Protein AF-A0A9D2DZH5-F1 (afdb_monomer_lite)

Secondary structure (DSSP, 8-state):
-EEEE-TTT--EEEEEEEEEEETTT--EE-EEEETTEEEESSSS-TTT----EEEEEESS--GGGTTTEEEEEEE-----------EEEEEPSSSS-EEEEEPP---------

Foldseek 3Di:
DDWDADPPPRFIKDKWKKFKAAPPPRDTAAWDADPNDIAGPDCADPVPRDNHIDMDIDDDQDPVCVRGMDIDIDGDDPPDPPPDFDWDFDDDPDDDDTPTDGDPPPPPPPPDD

Radius of gyration: 24.02 Å; chains: 1; bounding box: 43×37×71 Å

Sequence (113 aa):
MKFQYCPDCGELVELSWYVVRCRCCDVKREARMKLGEIVPRDNFCTNCGSEEFYVQKIEDLRFYDIHHAVLFKETVSVSHTRRYTQVWADSCEPAHTYVLKLLPMLTEHKSVS

Structure (mmCIF, N/CA/C/O backbone):
data_AF-A0A9D2DZH5-F1
#
_entry.id   AF-A0A9D2DZH5-F1
#
loop_
_atom_site.group_PDB
_atom_site.id
_atom_site.type_symbol
_atom_site.label_atom_id
_atom_site.label_alt_id
_atom_site.label_comp_id
_atom_site.label_asym_id
_atom_site.label_entity_id
_atom_site.label_seq_id
_atom_site.pdbx_PDB_ins_code
_atom_site.Cartn_x
_atom_site.Cartn_y
_atom_site.Cartn_z
_atom_site.occupancy
_atom_site.B_iso_or_equiv
_atom_site.auth_seq_id
_atom_site.auth_comp_id
_atom_site.auth_asym_id
_atom_site.auth_atom_id
_atom_site.pdbx_PDB_model_num
ATOM 1 N N . MET A 1 1 ? 1.283 4.263 10.654 1.00 64.19 1 MET A N 1
ATOM 2 C CA . MET A 1 1 ? 0.425 3.061 10.825 1.00 64.19 1 MET A CA 1
ATOM 3 C C . MET A 1 1 ? -0.937 3.525 11.302 1.00 64.19 1 MET A C 1
ATOM 5 O O . MET A 1 1 ? -0.979 4.419 12.141 1.00 64.19 1 MET A O 1
ATOM 9 N N . LYS A 1 2 ? -2.032 2.995 10.745 1.00 82.69 2 LYS A N 1
ATOM 10 C CA . LYS A 1 2 ? -3.391 3.432 11.095 1.00 82.69 2 LYS A CA 1
ATOM 11 C C . LYS A 1 2 ? -4.259 2.220 11.405 1.00 82.69 2 LYS A C 1
ATOM 13 O O . LYS A 1 2 ? -4.351 1.313 10.587 1.00 82.69 2 LYS A O 1
ATOM 18 N N . PHE A 1 3 ? -4.895 2.232 12.570 1.00 86.69 3 PHE A N 1
ATOM 19 C CA . PHE A 1 3 ? -5.834 1.194 12.982 1.00 86.69 3 PHE A CA 1
ATOM 20 C C . PHE A 1 3 ? -7.263 1.659 12.731 1.00 86.69 3 PHE A C 1
ATOM 22 O O . PHE A 1 3 ? -7.597 2.820 12.986 1.00 86.69 3 PHE A O 1
ATOM 29 N N . GLN A 1 4 ? -8.102 0.762 12.225 1.00 86.75 4 GLN A N 1
ATOM 30 C CA . GLN A 1 4 ? -9.514 1.028 11.996 1.00 86.75 4 GLN A CA 1
ATOM 31 C C . GLN A 1 4 ? -10.326 -0.244 12.226 1.00 86.75 4 GLN A C 1
ATOM 33 O O . GLN A 1 4 ? -9.874 -1.336 11.901 1.00 86.75 4 GLN A O 1
ATOM 38 N N . TYR A 1 5 ? -11.529 -0.100 12.773 1.00 87.69 5 TYR A N 1
ATOM 39 C CA . TYR A 1 5 ? -12.469 -1.211 12.848 1.00 87.69 5 TYR A CA 1
ATOM 40 C C . TYR A 1 5 ? -13.168 -1.401 11.504 1.00 87.69 5 TYR A C 1
ATOM 42 O O . TYR A 1 5 ? -13.600 -0.428 10.879 1.00 87.69 5 TYR A O 1
ATOM 50 N N . CYS A 1 6 ? -13.275 -2.649 11.062 1.00 86.00 6 CYS A N 1
ATOM 51 C CA . CYS A 1 6 ? -14.072 -2.994 9.897 1.00 86.00 6 CYS A CA 1
ATOM 52 C C . CYS A 1 6 ? -15.557 -2.711 10.193 1.00 86.00 6 CYS A C 1
ATOM 54 O O . CYS A 1 6 ? -16.070 -3.228 11.187 1.00 86.00 6 CYS A O 1
ATOM 56 N N . PRO A 1 7 ? -16.265 -1.923 9.362 1.00 87.56 7 PRO A N 1
ATOM 57 C CA . PRO A 1 7 ? -17.672 -1.605 9.603 1.00 87.56 7 PRO A CA 1
ATOM 58 C C . PRO A 1 7 ? -18.601 -2.821 9.457 1.00 87.56 7 PRO A C 1
ATOM 60 O O . PRO A 1 7 ? -19.684 -2.811 10.033 1.00 87.56 7 PRO A O 1
ATOM 63 N N . ASP A 1 8 ? -18.180 -3.858 8.724 1.00 85.88 8 ASP A N 1
ATOM 64 C CA . ASP A 1 8 ? -19.009 -5.036 8.446 1.00 85.88 8 ASP A CA 1
ATOM 65 C C . ASP A 1 8 ? -18.862 -6.129 9.518 1.00 85.88 8 ASP A C 1
ATOM 67 O O . ASP A 1 8 ? -19.858 -6.697 9.964 1.00 85.88 8 ASP A O 1
ATOM 71 N N . CYS A 1 9 ? -17.628 -6.429 9.950 1.00 86.94 9 CYS A N 1
ATOM 72 C CA . CYS A 1 9 ? -17.346 -7.516 10.901 1.00 86.94 9 CYS A CA 1
ATOM 73 C C . CYS A 1 9 ? -16.907 -7.053 12.300 1.00 86.94 9 CYS A C 1
ATOM 75 O O . CYS A 1 9 ? -16.834 -7.875 13.209 1.00 86.94 9 CYS A O 1
ATOM 77 N N . GLY A 1 10 ? -16.601 -5.767 12.496 1.00 85.06 10 GLY A N 1
ATOM 78 C CA . GLY A 1 10 ? -16.136 -5.233 13.782 1.00 85.06 10 GLY A CA 1
ATOM 79 C C . GLY A 1 10 ? -14.698 -5.609 14.158 1.00 85.06 10 GLY A C 1
ATOM 80 O O . GLY A 1 10 ? -14.229 -5.217 15.224 1.00 85.06 10 GLY A O 1
ATOM 81 N N . GLU A 1 11 ? -13.972 -6.338 13.307 1.00 87.62 11 GLU A N 1
ATOM 82 C CA . GLU A 1 11 ? -12.571 -6.685 13.556 1.00 87.62 11 GLU A CA 1
ATOM 83 C C . GLU A 1 11 ? -11.661 -5.452 13.503 1.00 87.62 11 GLU A C 1
ATOM 85 O O . GLU A 1 11 ? -11.869 -4.534 12.703 1.00 87.62 11 GLU A O 1
ATOM 90 N N . LEU A 1 12 ? -10.624 -5.441 14.346 1.00 87.69 12 LEU A N 1
ATOM 91 C CA . LEU A 1 12 ? -9.577 -4.426 14.297 1.00 87.69 12 LEU A CA 1
ATOM 92 C C . LEU A 1 12 ? -8.631 -4.730 13.134 1.00 87.69 12 LEU A C 1
ATOM 94 O O . LEU A 1 12 ? -8.009 -5.789 13.090 1.00 87.69 12 LEU A O 1
ATOM 98 N N . VAL A 1 13 ? -8.491 -3.778 12.218 1.00 90.62 13 VAL A N 1
ATOM 99 C CA . VAL A 1 13 ? -7.655 -3.901 11.025 1.00 90.62 13 VAL A CA 1
ATOM 100 C C . VAL A 1 13 ? -6.523 -2.880 11.085 1.00 90.62 13 VAL A C 1
ATOM 102 O O . VAL A 1 13 ? -6.751 -1.688 11.317 1.00 90.62 13 VAL A O 1
ATOM 105 N N . GLU A 1 14 ? -5.295 -3.332 10.845 1.00 90.88 14 GLU A N 1
ATOM 106 C CA . GLU A 1 14 ? -4.166 -2.456 10.551 1.00 90.88 14 GLU A CA 1
ATOM 107 C C . GLU A 1 14 ? -4.137 -2.132 9.054 1.00 90.88 14 GLU A C 1
ATOM 109 O O . GLU A 1 14 ? -4.133 -3.015 8.195 1.00 90.88 14 GLU A O 1
ATOM 114 N N . LEU A 1 15 ? -4.101 -0.837 8.742 1.00 90.25 15 LEU A N 1
ATOM 115 C CA . LEU A 1 15 ? -3.962 -0.313 7.392 1.00 90.25 15 LEU A CA 1
ATOM 116 C C . LEU A 1 15 ? -2.520 0.150 7.174 1.00 90.25 15 LEU A C 1
ATOM 118 O O . LEU A 1 15 ? -2.030 1.066 7.849 1.00 90.25 15 LEU A O 1
ATOM 122 N N . SER A 1 16 ? -1.860 -0.457 6.191 1.00 92.56 16 SER A N 1
ATOM 123 C CA . SER A 1 16 ? -0.505 -0.106 5.770 1.00 92.56 16 SER A CA 1
ATOM 124 C C . SER A 1 16 ? -0.474 0.231 4.281 1.00 92.56 16 SER A C 1
ATOM 126 O O . SER A 1 16 ? -1.061 -0.473 3.462 1.00 92.56 16 SER A O 1
ATOM 128 N N . TRP A 1 17 ? 0.223 1.310 3.928 1.00 93.88 17 TRP A N 1
ATOM 129 C CA . TRP A 1 17 ? 0.394 1.743 2.543 1.00 93.88 17 TRP A CA 1
ATOM 130 C C . TRP A 1 17 ? 1.789 1.402 2.048 1.00 93.88 17 TRP A C 1
ATOM 132 O O . TRP A 1 17 ? 2.775 1.596 2.760 1.00 93.88 17 TRP A O 1
ATOM 142 N N . TYR A 1 18 ? 1.869 0.932 0.811 1.00 95.31 18 TYR A N 1
ATOM 143 C CA . TYR A 1 18 ? 3.121 0.539 0.182 1.00 95.31 18 TYR A CA 1
ATOM 144 C C . TYR A 1 18 ? 3.225 1.114 -1.220 1.00 95.31 18 TYR A C 1
ATOM 146 O O . TYR A 1 18 ? 2.226 1.200 -1.924 1.00 95.31 18 TYR A O 1
ATOM 154 N N . VAL A 1 19 ? 4.436 1.451 -1.649 1.00 96.00 19 VAL A N 1
ATOM 155 C CA . VAL A 1 19 ? 4.743 1.806 -3.039 1.00 96.00 19 VAL A CA 1
ATOM 156 C C . VAL A 1 19 ? 5.861 0.930 -3.569 1.00 96.00 19 VAL A C 1
ATOM 158 O O . VAL A 1 19 ? 6.706 0.452 -2.810 1.00 96.00 19 VAL A O 1
ATOM 161 N N . VAL A 1 20 ? 5.895 0.760 -4.885 1.00 96.75 20 VAL A N 1
ATOM 162 C CA . VAL A 1 20 ? 7.003 0.099 -5.574 1.00 96.75 20 VAL A CA 1
ATOM 163 C C . VAL A 1 20 ? 7.908 1.154 -6.194 1.00 96.75 20 VAL A C 1
ATOM 165 O O . VAL A 1 20 ? 7.443 2.077 -6.866 1.00 96.75 20 VAL A O 1
ATOM 168 N N . ARG A 1 21 ? 9.215 1.006 -5.992 1.00 96.81 21 ARG A N 1
ATOM 169 C CA . ARG A 1 21 ? 10.238 1.860 -6.597 1.00 96.81 21 ARG A CA 1
ATOM 170 C C . ARG A 1 21 ? 11.237 1.033 -7.381 1.00 96.81 21 ARG A C 1
ATOM 172 O O . ARG A 1 21 ? 11.564 -0.088 -6.999 1.00 96.81 21 ARG A O 1
ATOM 179 N N . CYS A 1 22 ? 11.725 1.585 -8.486 1.00 97.50 22 CYS A N 1
ATOM 180 C CA . CYS A 1 22 ? 12.831 0.981 -9.219 1.00 97.50 22 CYS A CA 1
ATOM 181 C C . CYS A 1 22 ? 14.106 1.034 -8.372 1.00 97.50 22 CYS A C 1
ATOM 183 O O . CYS A 1 22 ? 14.465 2.095 -7.869 1.00 97.50 22 CYS A O 1
ATOM 185 N N . ARG A 1 23 ? 14.828 -0.083 -8.259 1.00 97.50 23 ARG A N 1
ATOM 186 C CA . ARG A 1 23 ? 16.082 -0.119 -7.494 1.00 97.50 23 ARG A CA 1
ATOM 187 C C . ARG A 1 23 ? 17.209 0.675 -8.165 1.00 97.50 23 ARG A C 1
ATOM 189 O O . ARG A 1 23 ? 18.068 1.201 -7.471 1.00 97.50 23 ARG A O 1
ATOM 196 N N . CYS A 1 24 ? 17.190 0.797 -9.492 1.00 97.06 24 CYS A N 1
ATOM 197 C CA . CYS A 1 24 ? 18.256 1.463 -10.242 1.00 97.06 24 CYS A CA 1
ATOM 198 C C . CYS A 1 24 ? 18.127 2.992 -10.275 1.00 97.06 24 CYS A C 1
ATOM 200 O O . CYS A 1 24 ? 19.130 3.684 -10.153 1.00 97.06 24 CYS A O 1
ATOM 202 N N . CYS A 1 25 ? 16.918 3.530 -10.482 1.00 96.94 25 CYS A N 1
ATOM 203 C CA . CYS A 1 25 ? 16.709 4.974 -10.679 1.00 96.94 25 CYS A CA 1
ATOM 204 C C . CYS A 1 25 ? 15.712 5.608 -9.697 1.00 96.94 25 CYS A C 1
ATOM 206 O O . CYS A 1 25 ? 15.317 6.753 -9.891 1.00 96.94 25 CYS A O 1
ATOM 208 N N . ASP A 1 26 ? 15.241 4.849 -8.707 1.00 96.62 26 ASP A N 1
ATOM 209 C CA . ASP A 1 26 ? 14.328 5.272 -7.635 1.00 96.62 26 ASP A CA 1
ATOM 210 C C . ASP A 1 26 ? 12.950 5.821 -8.055 1.00 96.62 26 ASP A C 1
ATOM 212 O O . ASP A 1 26 ? 12.143 6.253 -7.226 1.00 96.62 26 ASP A O 1
ATOM 216 N N . VAL A 1 27 ? 12.622 5.764 -9.349 1.00 95.81 27 VAL A N 1
ATOM 217 C CA . VAL A 1 27 ? 11.316 6.213 -9.835 1.00 95.81 27 VAL A CA 1
ATOM 218 C C . VAL A 1 27 ? 10.217 5.311 -9.274 1.00 95.81 27 VAL A C 1
ATOM 220 O O . VAL A 1 27 ? 10.355 4.081 -9.227 1.00 95.81 27 VAL A O 1
ATOM 223 N N . LYS A 1 28 ? 9.112 5.927 -8.845 1.00 95.44 28 LYS A N 1
ATOM 224 C CA . LYS A 1 28 ? 7.911 5.194 -8.438 1.00 95.44 28 LYS A CA 1
ATOM 225 C C . LYS A 1 28 ? 7.320 4.495 -9.652 1.00 95.44 28 LYS A C 1
ATOM 227 O O . LYS A 1 28 ? 7.257 5.067 -10.736 1.00 95.44 28 LYS 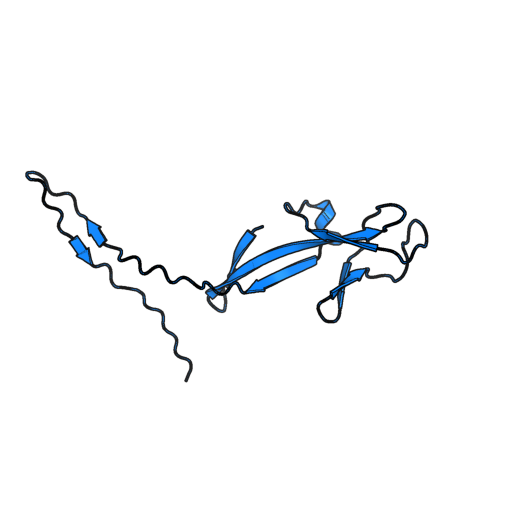A O 1
ATOM 232 N N . ARG A 1 29 ? 6.881 3.261 -9.448 1.00 95.19 29 ARG A N 1
ATOM 233 C CA . ARG A 1 29 ? 6.179 2.457 -10.447 1.00 95.19 29 ARG A CA 1
ATOM 234 C C . ARG A 1 29 ? 4.773 2.192 -9.932 1.00 95.19 29 ARG A C 1
ATOM 236 O O . ARG A 1 29 ? 4.576 2.054 -8.725 1.00 95.19 29 ARG A O 1
ATOM 243 N N . GLU A 1 30 ? 3.802 2.130 -10.836 1.00 94.56 30 GLU A N 1
ATOM 244 C CA . GLU A 1 30 ? 2.462 1.666 -10.478 1.00 94.56 30 GLU A CA 1
ATOM 245 C C . GLU A 1 30 ? 2.566 0.254 -9.899 1.00 94.56 30 GLU A C 1
ATOM 247 O O . GLU A 1 30 ? 3.226 -0.613 -10.478 1.00 94.56 30 GLU A O 1
ATOM 252 N N . ALA A 1 31 ? 1.944 0.032 -8.747 1.00 93.69 31 ALA A N 1
ATOM 253 C CA . ALA A 1 31 ? 2.005 -1.226 -8.021 1.00 93.69 31 ALA A CA 1
ATOM 254 C C . ALA A 1 31 ? 0.643 -1.926 -8.036 1.00 93.69 31 ALA A C 1
ATOM 256 O O . ALA A 1 31 ? -0.409 -1.293 -8.106 1.00 93.69 31 ALA A O 1
ATOM 257 N N . ARG A 1 32 ? 0.662 -3.256 -7.959 1.00 93.00 32 ARG A N 1
ATOM 258 C CA . ARG A 1 32 ? -0.532 -4.098 -7.857 1.00 93.00 32 ARG A CA 1
ATOM 259 C C . ARG A 1 32 ? -0.294 -5.248 -6.890 1.00 93.00 32 ARG A C 1
ATOM 261 O O . ARG A 1 32 ? 0.840 -5.682 -6.702 1.00 93.00 32 ARG A O 1
ATOM 268 N N . MET A 1 33 ? -1.380 -5.771 -6.333 1.00 92.62 33 MET A N 1
ATOM 269 C CA . MET A 1 33 ? -1.351 -7.011 -5.564 1.00 92.62 33 MET A CA 1
ATOM 270 C C . MET A 1 33 ? -1.498 -8.201 -6.516 1.00 92.62 33 MET A C 1
ATOM 272 O O . MET A 1 33 ? -2.457 -8.260 -7.288 1.00 92.62 33 MET A O 1
ATOM 276 N N . LYS A 1 34 ? -0.568 -9.156 -6.474 1.00 91.88 34 LYS A N 1
ATOM 277 C CA . LYS A 1 34 ? -0.637 -10.408 -7.237 1.00 91.88 34 LYS A CA 1
ATOM 278 C C . LYS A 1 34 ? -0.260 -11.562 -6.313 1.00 91.88 34 LYS A C 1
ATOM 280 O O . LYS A 1 34 ? 0.846 -11.585 -5.800 1.00 91.88 34 LYS A O 1
ATOM 285 N N . LEU A 1 35 ? -1.180 -12.509 -6.104 1.00 90.25 35 LEU A N 1
ATOM 286 C CA . LEU A 1 35 ? -0.974 -13.676 -5.225 1.00 90.25 35 LEU A CA 1
ATOM 287 C C . LEU A 1 35 ? -0.512 -13.315 -3.795 1.00 90.25 35 LEU A C 1
ATOM 289 O O . LEU A 1 35 ? 0.265 -14.041 -3.191 1.00 90.25 35 LEU A O 1
ATOM 293 N N . GLY A 1 36 ? -0.989 -12.189 -3.254 1.00 87.88 36 GLY A N 1
ATOM 294 C 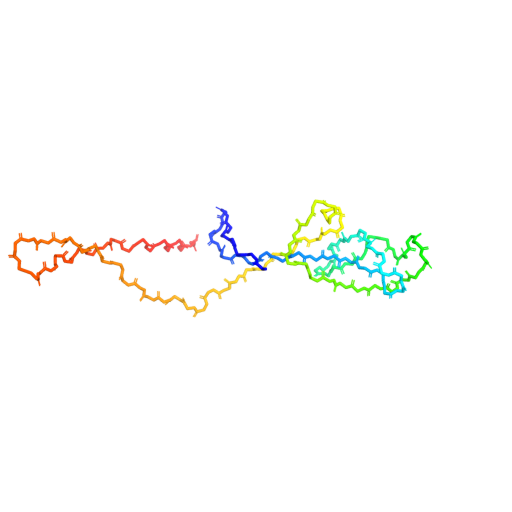CA . GLY A 1 36 ? -0.606 -11.709 -1.919 1.00 87.88 36 GLY A CA 1
ATOM 295 C C . GLY A 1 36 ? 0.708 -10.922 -1.870 1.00 87.88 36 GLY A C 1
ATOM 296 O O . GLY A 1 36 ? 1.049 -10.391 -0.819 1.00 87.88 36 GLY A O 1
ATOM 297 N N . GLU A 1 37 ? 1.411 -10.786 -2.995 1.00 92.31 37 GLU A N 1
ATOM 298 C CA . GLU A 1 37 ? 2.646 -10.012 -3.094 1.00 92.31 37 GLU A CA 1
ATOM 299 C C . GLU A 1 37 ? 2.422 -8.678 -3.811 1.00 92.31 37 GLU A C 1
ATOM 301 O O . GLU A 1 37 ? 1.635 -8.564 -4.759 1.00 92.31 37 GLU A O 1
ATOM 306 N N . ILE A 1 38 ? 3.153 -7.654 -3.370 1.00 94.44 38 ILE A N 1
ATOM 307 C CA . ILE A 1 38 ? 3.141 -6.328 -3.986 1.00 94.44 38 ILE A CA 1
ATOM 308 C C . ILE A 1 38 ? 4.208 -6.299 -5.079 1.00 94.44 38 ILE A C 1
ATOM 310 O O . ILE A 1 38 ? 5.404 -6.372 -4.799 1.00 94.44 38 ILE A O 1
ATOM 314 N N . VAL A 1 39 ? 3.769 -6.152 -6.326 1.00 94.94 39 VAL A N 1
ATOM 315 C CA . VAL A 1 39 ? 4.633 -6.159 -7.513 1.00 94.94 39 VAL A CA 1
ATOM 316 C C . VAL A 1 39 ? 4.352 -4.941 -8.393 1.00 94.94 39 VAL A C 1
ATOM 318 O O . VAL A 1 39 ? 3.236 -4.409 -8.360 1.00 94.94 39 VAL A O 1
ATOM 321 N N . PRO A 1 40 ? 5.315 -4.477 -9.208 1.00 95.88 40 PRO A N 1
ATOM 322 C CA . PRO A 1 40 ? 5.026 -3.461 -10.208 1.00 95.88 40 PRO A CA 1
ATOM 323 C C . PRO A 1 40 ? 4.002 -3.977 -11.234 1.00 95.88 40 PRO A C 1
ATOM 325 O O . PRO A 1 40 ? 3.880 -5.180 -11.501 1.00 95.88 40 PRO A O 1
ATOM 328 N N . ARG A 1 41 ? 3.226 -3.054 -11.805 1.00 94.31 41 ARG A N 1
ATOM 329 C CA . ARG A 1 41 ? 2.247 -3.344 -12.857 1.00 94.31 41 ARG A CA 1
ATOM 330 C C . ARG A 1 41 ? 2.939 -3.886 -14.105 1.00 94.31 41 ARG A C 1
ATOM 332 O O . ARG A 1 41 ? 2.562 -4.955 -14.588 1.00 94.31 41 ARG A O 1
ATOM 339 N N . ASP A 1 42 ? 3.957 -3.167 -14.560 1.00 94.56 42 ASP A N 1
ATOM 340 C CA . ASP A 1 42 ? 4.816 -3.539 -15.682 1.00 94.56 42 ASP A CA 1
ATOM 341 C C . ASP A 1 42 ? 6.030 -4.331 -15.202 1.00 94.56 42 ASP A C 1
ATOM 343 O O . ASP A 1 42 ? 6.510 -4.113 -14.090 1.00 94.56 42 ASP A O 1
ATOM 347 N N . ASN A 1 43 ? 6.577 -5.199 -16.055 1.00 93.81 43 ASN A N 1
ATOM 348 C CA . ASN A 1 43 ? 7.763 -5.997 -15.718 1.00 93.81 43 ASN A CA 1
ATOM 349 C C . ASN A 1 43 ? 9.033 -5.128 -15.647 1.00 93.81 43 ASN A C 1
ATOM 351 O O . ASN A 1 43 ? 9.857 -5.297 -14.752 1.00 93.81 43 ASN A O 1
ATOM 355 N N . PHE A 1 44 ? 9.132 -4.097 -16.490 1.00 96.56 44 PHE A N 1
ATOM 356 C CA . PHE A 1 44 ? 10.306 -3.225 -16.598 1.00 96.56 44 PHE A CA 1
ATOM 357 C C . PHE A 1 44 ? 10.013 -1.793 -16.153 1.00 96.56 44 PHE A C 1
ATOM 359 O O . PHE A 1 44 ? 8.886 -1.306 -16.242 1.00 96.56 44 PHE A O 1
ATOM 366 N N . CYS A 1 45 ? 11.039 -1.104 -15.662 1.00 96.25 45 CYS A N 1
ATOM 367 C CA . CYS A 1 45 ? 10.967 0.314 -15.360 1.00 96.25 45 CYS A CA 1
ATOM 368 C C . CYS A 1 45 ? 10.821 1.113 -16.659 1.00 96.25 45 CYS A C 1
ATOM 370 O O . CYS A 1 45 ? 11.698 1.064 -17.517 1.00 96.25 45 CYS A O 1
ATOM 372 N N . THR A 1 46 ? 9.759 1.906 -16.781 1.00 94.69 46 THR A N 1
ATOM 373 C CA . THR A 1 46 ? 9.518 2.764 -17.954 1.00 94.69 46 THR A CA 1
ATOM 374 C C . THR A 1 46 ? 10.558 3.876 -18.116 1.00 94.69 46 THR A C 1
ATOM 376 O O . THR A 1 46 ? 10.683 4.431 -19.201 1.00 94.69 46 THR A O 1
ATOM 379 N N . ASN A 1 47 ? 11.318 4.187 -17.060 1.00 95.88 47 ASN A N 1
ATOM 380 C CA . ASN A 1 47 ? 12.357 5.214 -17.084 1.00 95.88 47 ASN A CA 1
ATOM 381 C C . ASN A 1 47 ? 13.739 4.675 -17.492 1.00 95.88 47 ASN A C 1
ATOM 383 O O . ASN A 1 47 ? 14.417 5.283 -18.310 1.00 95.88 47 ASN A O 1
ATOM 387 N N . CYS A 1 48 ? 14.183 3.553 -16.914 1.00 96.88 48 CYS A N 1
ATOM 388 C CA . CYS A 1 48 ? 15.548 3.040 -17.117 1.00 96.88 48 CYS A CA 1
ATOM 389 C C . CYS A 1 48 ? 15.626 1.618 -17.691 1.00 96.88 48 CYS A C 1
ATOM 391 O O . CYS A 1 48 ? 16.723 1.111 -17.895 1.00 96.88 48 CYS A O 1
ATOM 393 N N . GLY A 1 49 ? 14.493 0.947 -17.908 1.00 96.25 49 GLY A N 1
ATOM 394 C CA . GLY A 1 49 ? 14.438 -0.413 -18.449 1.00 96.25 49 GLY A CA 1
ATOM 395 C C . GLY A 1 49 ? 14.777 -1.536 -17.463 1.00 96.25 49 GLY A C 1
ATOM 396 O O . GLY A 1 49 ? 14.636 -2.695 -17.824 1.00 96.25 49 GLY A O 1
ATOM 397 N N . SER A 1 50 ? 15.183 -1.241 -16.223 1.00 96.44 50 SER A N 1
ATOM 398 C CA . SER A 1 50 ? 15.506 -2.284 -15.236 1.00 96.44 50 SER A CA 1
ATOM 399 C C . SER A 1 50 ? 14.268 -3.039 -14.738 1.00 96.44 50 SER A C 1
ATOM 401 O O . SER A 1 50 ? 13.214 -2.442 -14.499 1.00 96.44 50 SER A O 1
ATOM 403 N N . GLU A 1 51 ? 14.407 -4.347 -14.523 1.00 96.31 51 GLU A N 1
ATOM 404 C CA . GLU A 1 51 ? 13.401 -5.186 -13.860 1.00 96.31 51 GLU A CA 1
ATOM 405 C C . GLU A 1 51 ? 13.429 -5.022 -12.336 1.00 96.31 51 GLU A C 1
ATOM 407 O O . GLU A 1 51 ? 12.405 -5.192 -11.678 1.00 96.31 51 GLU A O 1
ATOM 412 N N . GLU A 1 52 ? 14.572 -4.632 -11.765 1.00 96.62 52 GLU A N 1
ATOM 413 C CA . GLU A 1 52 ? 14.761 -4.603 -10.320 1.00 96.62 52 GLU A CA 1
ATOM 414 C C . GLU A 1 52 ? 13.914 -3.523 -9.637 1.00 96.62 52 GLU A C 1
ATOM 416 O O . GLU A 1 52 ? 13.883 -2.342 -10.020 1.00 96.62 52 GLU A O 1
ATOM 421 N N . PHE A 1 53 ? 13.257 -3.923 -8.552 1.00 97.25 53 PHE A N 1
ATOM 422 C CA . PHE A 1 53 ? 12.425 -3.048 -7.743 1.00 97.25 53 PHE A CA 1
ATOM 423 C C . PHE A 1 53 ? 12.534 -3.383 -6.257 1.00 97.25 53 PHE A C 1
ATOM 425 O O . PHE A 1 53 ? 13.057 -4.423 -5.858 1.00 97.25 53 PHE A O 1
ATOM 432 N N . TYR A 1 54 ? 12.035 -2.475 -5.428 1.00 97.25 54 TYR A N 1
ATOM 433 C CA . TYR A 1 54 ? 11.834 -2.712 -4.010 1.00 97.25 54 TYR A CA 1
ATOM 434 C C . TYR A 1 54 ? 10.497 -2.125 -3.559 1.00 97.25 54 TYR A C 1
ATOM 436 O O . TYR A 1 54 ? 9.982 -1.171 -4.151 1.00 97.25 54 TYR A O 1
ATOM 444 N N . VAL A 1 55 ? 9.924 -2.727 -2.520 1.00 96.75 55 VAL A N 1
ATOM 445 C CA . VAL A 1 55 ? 8.675 -2.276 -1.904 1.00 96.75 55 VAL A CA 1
ATOM 446 C C . VAL A 1 55 ? 9.021 -1.401 -0.708 1.00 96.75 55 VAL A C 1
ATOM 448 O O . VAL A 1 55 ? 9.832 -1.780 0.135 1.00 96.75 55 VAL A O 1
ATOM 451 N N . GLN A 1 56 ? 8.404 -0.228 -0.627 1.00 95.56 56 GLN A N 1
ATOM 452 C CA . GLN A 1 56 ? 8.595 0.716 0.465 1.00 95.56 56 GLN A CA 1
ATOM 453 C C . GLN A 1 56 ? 7.270 0.957 1.183 1.00 95.56 56 GLN A C 1
ATOM 455 O O . GLN A 1 56 ? 6.285 1.337 0.552 1.00 95.56 56 GLN A O 1
ATOM 460 N N . LYS A 1 57 ? 7.260 0.784 2.509 1.00 94.25 57 LYS A N 1
ATOM 461 C CA . LYS A 1 57 ? 6.137 1.188 3.364 1.00 94.25 57 LYS A CA 1
ATOM 462 C C . LYS A 1 57 ? 6.121 2.713 3.495 1.00 94.25 57 LYS A C 1
ATOM 464 O O . LYS A 1 57 ? 7.162 3.315 3.751 1.00 94.25 57 LYS A O 1
ATOM 469 N N . ILE A 1 58 ? 4.954 3.327 3.325 1.00 93.31 58 ILE A N 1
ATOM 470 C CA . ILE A 1 58 ? 4.739 4.765 3.520 1.00 93.31 58 ILE A CA 1
ATOM 471 C C . ILE A 1 58 ? 3.852 4.973 4.748 1.00 93.31 58 ILE A C 1
ATOM 473 O O . ILE A 1 58 ? 2.848 4.284 4.930 1.00 93.31 58 ILE A O 1
ATOM 477 N N . GLU A 1 59 ? 4.227 5.928 5.597 1.00 88.94 59 GLU A N 1
ATOM 478 C CA . GLU A 1 59 ? 3.465 6.272 6.801 1.00 88.94 59 GLU A CA 1
ATOM 479 C C . GLU A 1 59 ? 2.292 7.208 6.515 1.00 88.94 59 GLU A C 1
ATOM 481 O O . GLU A 1 59 ? 1.200 6.983 7.039 1.00 88.94 59 GLU A O 1
ATOM 486 N N . ASP A 1 60 ? 2.524 8.219 5.676 1.00 87.81 60 ASP A N 1
ATOM 487 C CA . ASP A 1 60 ? 1.546 9.237 5.306 1.00 87.81 60 ASP A CA 1
ATOM 488 C C . ASP A 1 60 ? 1.300 9.246 3.793 1.00 87.81 60 ASP A C 1
ATOM 490 O O . ASP A 1 60 ? 2.214 9.442 2.986 1.00 87.81 60 ASP A O 1
ATOM 494 N N . LEU A 1 61 ? 0.049 8.999 3.405 1.00 89.31 61 LEU A N 1
ATOM 495 C CA . LEU A 1 61 ? -0.346 8.906 2.007 1.00 89.31 61 LEU A CA 1
ATOM 496 C C . LEU A 1 61 ? -0.641 10.305 1.460 1.00 89.31 61 LEU A C 1
ATOM 498 O O . LEU A 1 61 ? -1.711 10.868 1.689 1.00 89.31 61 LEU A O 1
ATOM 502 N N . ARG A 1 62 ? 0.290 10.845 0.672 1.00 90.50 62 ARG A N 1
ATOM 503 C CA . ARG A 1 62 ? 0.094 12.120 -0.030 1.00 90.50 62 ARG A CA 1
ATOM 504 C C . ARG A 1 62 ? -0.693 11.919 -1.320 1.00 90.50 62 ARG A C 1
ATOM 506 O O . ARG A 1 62 ? -0.671 10.849 -1.921 1.00 90.50 62 ARG A O 1
ATOM 513 N N . PHE A 1 63 ? -1.326 12.986 -1.803 1.00 89.38 63 PHE A N 1
ATOM 514 C CA . PHE A 1 63 ? -2.199 12.936 -2.982 1.00 89.38 63 PHE A CA 1
ATOM 515 C C . PHE A 1 63 ? -1.528 12.342 -4.234 1.00 89.38 63 PHE A C 1
ATOM 517 O O . PHE A 1 63 ? -2.097 11.493 -4.911 1.00 89.38 63 PHE A O 1
ATOM 524 N N . TYR A 1 64 ? -0.282 12.718 -4.515 1.00 88.44 64 TYR A N 1
ATOM 525 C CA . TYR A 1 64 ? 0.460 12.200 -5.672 1.00 88.44 64 TYR A CA 1
ATOM 526 C C . TYR A 1 64 ? 0.976 10.762 -5.496 1.00 88.44 64 TYR A C 1
ATOM 528 O O . TYR A 1 64 ? 1.433 10.142 -6.458 1.00 88.44 64 TYR A O 1
ATOM 536 N N . ASP A 1 65 ? 0.929 10.226 -4.276 1.00 90.56 65 ASP A N 1
ATOM 537 C CA . ASP A 1 65 ? 1.275 8.836 -3.993 1.00 90.56 65 ASP A CA 1
ATOM 538 C C . ASP A 1 65 ? 0.088 7.895 -4.278 1.00 90.56 65 ASP A C 1
ATOM 540 O O . ASP A 1 65 ? 0.313 6.717 -4.532 1.00 90.56 65 ASP A O 1
ATOM 544 N N . ILE A 1 66 ? -1.152 8.406 -4.345 1.00 89.50 66 ILE A N 1
ATOM 545 C CA . ILE A 1 66 ? -2.388 7.610 -4.495 1.00 89.50 66 ILE A CA 1
ATOM 546 C C . ILE A 1 66 ? -2.346 6.676 -5.712 1.00 89.50 66 ILE A C 1
ATOM 548 O O . ILE A 1 66 ? -2.716 5.513 -5.596 1.00 89.50 66 ILE A O 1
ATOM 552 N N . HIS A 1 67 ? -1.855 7.145 -6.862 1.00 88.94 67 HIS A N 1
ATOM 553 C CA . HIS A 1 67 ? -1.791 6.330 -8.086 1.00 88.94 67 HIS A CA 1
ATOM 554 C C . HIS A 1 67 ? -0.741 5.207 -8.036 1.00 88.94 67 HIS A C 1
ATOM 556 O O . HIS A 1 67 ? -0.808 4.265 -8.820 1.00 88.94 67 HIS A O 1
ATOM 562 N N . HIS A 1 68 ? 0.225 5.300 -7.123 1.00 93.00 68 HIS A N 1
ATOM 563 C CA . HIS A 1 68 ? 1.334 4.351 -6.997 1.00 93.00 68 HIS A CA 1
ATOM 564 C C . HIS A 1 68 ? 1.194 3.450 -5.765 1.00 93.00 68 HIS A C 1
ATOM 566 O O . HIS A 1 68 ? 1.913 2.457 -5.646 1.00 93.00 68 HIS A O 1
ATOM 572 N N . ALA A 1 69 ? 0.326 3.826 -4.825 1.00 93.25 69 ALA A N 1
ATOM 573 C CA . ALA A 1 69 ? 0.212 3.183 -3.534 1.00 93.25 69 ALA A CA 1
ATOM 574 C C . ALA A 1 69 ? -0.770 2.008 -3.559 1.00 93.25 69 ALA A C 1
ATOM 576 O O . ALA A 1 69 ? -1.854 2.077 -4.133 1.00 93.25 69 ALA A O 1
ATOM 577 N N . VAL A 1 70 ? -0.404 0.941 -2.858 1.00 94.12 70 VAL A N 1
ATOM 578 C CA . VAL A 1 70 ? -1.249 -0.224 -2.601 1.00 94.12 70 VAL A CA 1
ATOM 579 C C . VAL A 1 70 ? -1.585 -0.257 -1.117 1.00 94.12 70 VAL A C 1
ATOM 581 O O . VAL A 1 70 ? -0.702 -0.133 -0.264 1.00 94.12 70 VAL A O 1
ATOM 584 N N . LEU A 1 71 ? -2.874 -0.425 -0.819 1.00 92.00 71 LEU A N 1
ATOM 585 C CA . LEU A 1 71 ? -3.368 -0.628 0.537 1.00 92.00 71 LEU A CA 1
ATOM 586 C C . LEU A 1 71 ? -3.258 -2.104 0.913 1.00 92.00 71 LEU A C 1
ATOM 588 O O . LEU A 1 71 ? -3.863 -2.958 0.266 1.00 92.00 71 LEU A O 1
ATOM 592 N N . PHE A 1 72 ? -2.549 -2.383 1.997 1.00 90.62 72 PHE A N 1
ATOM 593 C CA . PHE A 1 72 ? -2.558 -3.673 2.667 1.00 90.62 72 PHE A CA 1
ATOM 594 C C . PHE A 1 72 ? -3.390 -3.574 3.946 1.00 90.62 72 PHE A C 1
ATOM 596 O O . PHE A 1 72 ? -3.271 -2.601 4.698 1.00 90.62 72 PHE A O 1
ATOM 603 N N . LYS A 1 73 ? -4.242 -4.574 4.165 1.00 90.06 73 LYS A N 1
ATOM 604 C CA . LYS A 1 73 ? -5.128 -4.675 5.325 1.00 90.06 73 LYS A CA 1
ATOM 605 C C . LYS A 1 73 ? -4.818 -5.976 6.045 1.00 90.06 73 LYS A C 1
ATOM 607 O O . LYS A 1 73 ? -4.884 -7.030 5.419 1.00 90.06 73 LYS A O 1
ATOM 612 N N . GLU A 1 74 ? -4.517 -5.896 7.330 1.00 89.06 74 GLU A N 1
ATOM 613 C CA . GLU A 1 74 ? -4.223 -7.065 8.157 1.00 89.06 74 GLU A CA 1
ATOM 614 C C . GLU A 1 74 ? -5.125 -7.061 9.391 1.00 89.06 74 GLU A C 1
ATOM 616 O O . GLU A 1 74 ? -5.223 -6.047 10.087 1.00 89.06 74 GLU A O 1
ATOM 621 N N . THR A 1 75 ? -5.820 -8.171 9.651 1.00 88.06 75 THR A N 1
ATOM 622 C CA . THR A 1 75 ? -6.629 -8.318 10.865 1.00 88.06 75 THR A CA 1
ATOM 623 C C . THR A 1 75 ? -5.702 -8.499 12.058 1.00 88.06 75 THR A C 1
ATOM 625 O O . THR A 1 75 ? -4.902 -9.431 12.110 1.00 88.06 75 THR A O 1
ATOM 628 N N . VAL A 1 76 ? -5.837 -7.624 13.048 1.00 86.00 76 VAL A N 1
ATOM 629 C CA . VAL A 1 76 ? -5.060 -7.683 14.281 1.00 86.00 76 VAL A CA 1
ATOM 630 C C . VAL A 1 76 ? -5.863 -8.458 15.314 1.00 86.00 76 VAL A C 1
ATOM 632 O O . VAL A 1 76 ? -6.858 -7.967 15.851 1.00 86.00 76 VAL A O 1
ATOM 635 N N . SER A 1 77 ? -5.414 -9.669 15.640 1.00 73.69 77 SER A N 1
ATOM 636 C CA . SER A 1 77 ? -5.953 -10.398 16.785 1.00 73.69 77 SER A CA 1
ATOM 637 C C . SER A 1 77 ? -5.549 -9.675 18.069 1.00 73.69 77 SER A C 1
ATOM 639 O O . SER A 1 77 ? -4.376 -9.667 18.451 1.00 73.69 77 SER A O 1
ATOM 641 N N . VAL A 1 78 ? -6.513 -9.064 18.752 1.00 64.12 78 VAL A N 1
ATOM 642 C CA . VAL A 1 78 ? -6.280 -8.451 20.061 1.00 64.12 78 VAL A CA 1
ATOM 643 C C . VAL A 1 78 ? -6.107 -9.576 21.085 1.00 64.12 78 VAL A C 1
ATOM 645 O O . VAL A 1 78 ? -7.073 -10.063 21.662 1.00 64.12 78 VAL A O 1
ATOM 648 N N . SER A 1 79 ? -4.868 -10.004 21.332 1.00 54.22 79 SER A N 1
ATOM 649 C CA . SER A 1 79 ? -4.536 -11.065 22.301 1.00 54.22 79 SER A CA 1
ATOM 650 C C . SER A 1 79 ? -4.710 -10.649 23.769 1.00 54.22 79 SER A C 1
ATOM 652 O O . SER A 1 79 ? -4.423 -11.419 24.682 1.00 54.22 79 SER A O 1
ATOM 654 N N . HIS A 1 80 ? -5.226 -9.448 24.031 1.00 48.66 80 HIS A N 1
ATOM 655 C CA . HIS A 1 80 ? -5.530 -8.978 25.373 1.00 48.66 80 HIS A CA 1
ATOM 656 C C . HIS A 1 80 ? -6.899 -8.301 25.390 1.00 48.66 80 HIS A C 1
ATOM 658 O O . HIS A 1 80 ? -7.003 -7.076 25.328 1.00 48.66 80 HIS A O 1
ATOM 664 N N . THR A 1 81 ? -7.959 -9.084 25.591 1.00 50.34 81 THR A N 1
ATOM 665 C CA . THR A 1 81 ? -9.130 -8.585 26.319 1.00 50.34 81 THR A CA 1
ATOM 666 C C . THR A 1 81 ? -8.655 -8.169 27.710 1.00 50.34 81 THR A C 1
ATOM 668 O O . THR A 1 81 ? -8.707 -8.950 28.662 1.00 50.34 81 THR A O 1
ATOM 671 N N . ARG A 1 82 ? -8.130 -6.946 27.854 1.00 49.06 82 ARG A N 1
ATOM 672 C CA . ARG A 1 82 ? -8.024 -6.326 29.172 1.00 49.06 82 ARG A CA 1
ATOM 673 C C . ARG A 1 82 ? -9.460 -6.187 29.651 1.00 49.06 82 ARG A C 1
ATOM 675 O O . ARG A 1 82 ? -10.194 -5.348 29.146 1.00 49.06 82 ARG A O 1
ATOM 682 N N . ARG A 1 83 ? -9.871 -7.064 30.569 1.00 49.94 83 ARG A N 1
ATOM 683 C CA . ARG A 1 83 ? -11.139 -6.945 31.289 1.00 49.94 83 ARG A CA 1
ATOM 684 C C . ARG A 1 83 ? -11.084 -5.639 32.069 1.00 49.94 83 ARG A C 1
ATOM 686 O O . ARG A 1 83 ? -10.509 -5.594 33.151 1.00 49.94 83 ARG A O 1
ATOM 693 N N . TYR A 1 84 ? -11.604 -4.570 31.487 1.00 56.00 84 TYR A N 1
ATOM 694 C CA . TYR A 1 84 ? -11.839 -3.336 32.210 1.00 56.0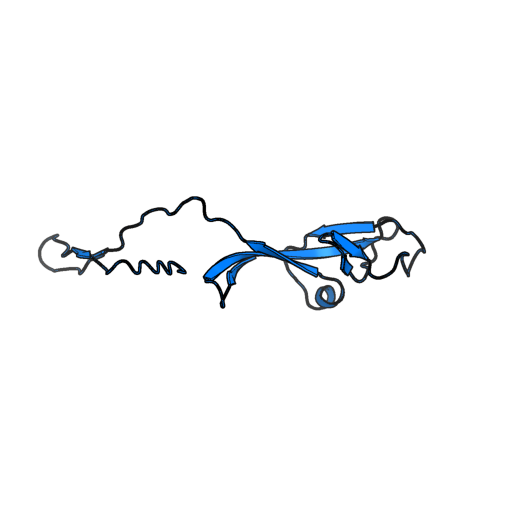0 84 TYR A CA 1
ATOM 695 C C . TYR A 1 84 ? -13.307 -3.337 32.638 1.00 56.00 84 TYR A C 1
ATOM 697 O O . TYR A 1 84 ? -14.207 -3.525 31.823 1.00 56.00 84 TYR A O 1
ATOM 705 N N . THR A 1 85 ? -13.555 -3.168 33.933 1.00 62.03 85 THR A N 1
ATOM 706 C CA . THR A 1 85 ? -14.906 -2.934 34.447 1.00 62.03 85 THR A CA 1
ATOM 707 C C . THR A 1 85 ? -15.134 -1.432 34.422 1.00 62.03 85 THR A C 1
ATOM 709 O O . THR A 1 85 ? -14.458 -0.702 35.144 1.00 62.03 85 THR A O 1
ATOM 712 N N . GLN A 1 86 ? -16.046 -0.956 33.573 1.00 65.00 86 GLN A N 1
ATOM 713 C CA . GLN A 1 86 ? -16.467 0.444 33.610 1.00 65.00 86 GLN A CA 1
ATOM 714 C C . GLN A 1 86 ? -17.546 0.617 34.674 1.00 65.00 86 GLN A C 1
ATOM 716 O O . GLN A 1 86 ? -18.504 -0.155 34.742 1.00 65.00 86 GLN A O 1
ATOM 721 N N . VAL A 1 87 ? -17.380 1.635 35.508 1.00 72.31 87 VAL A N 1
ATOM 722 C CA . VAL A 1 87 ? -18.321 1.980 36.567 1.00 72.31 87 VAL A CA 1
ATOM 723 C C . VAL A 1 87 ? -18.594 3.468 36.462 1.00 72.31 87 VAL A C 1
ATOM 725 O O . VAL A 1 87 ? -17.661 4.260 36.336 1.00 72.31 87 VAL A O 1
ATOM 728 N N . TRP A 1 88 ? -19.867 3.844 36.502 1.00 69.69 88 TRP A N 1
ATOM 729 C CA . TRP A 1 88 ? -20.248 5.242 36.625 1.00 69.69 88 TRP A CA 1
ATOM 730 C C . TRP A 1 88 ? -20.173 5.637 38.102 1.00 69.69 88 TRP A C 1
ATOM 732 O O . TRP A 1 88 ? -20.792 4.980 38.943 1.00 69.69 88 TRP A O 1
ATOM 742 N N . ALA A 1 89 ? -19.393 6.671 38.416 1.00 67.81 89 ALA A N 1
ATOM 743 C CA . ALA A 1 89 ? -19.253 7.206 39.766 1.00 67.81 89 ALA A CA 1
ATOM 744 C C . ALA A 1 89 ? -19.915 8.586 39.823 1.00 67.81 89 ALA A C 1
ATOM 746 O O . ALA A 1 89 ? -19.345 9.575 39.368 1.0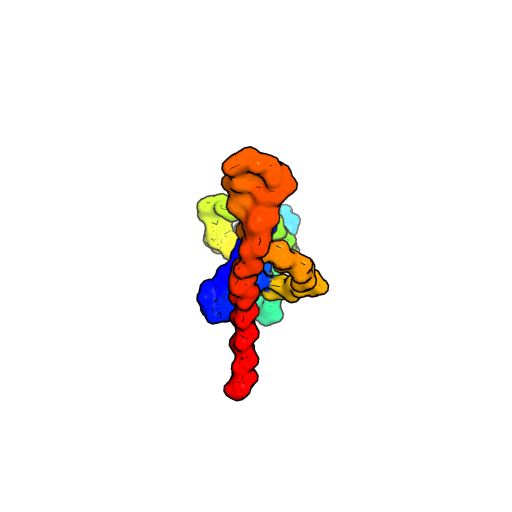0 67.81 89 ALA A O 1
ATOM 747 N N . ASP A 1 90 ? -21.128 8.637 40.371 1.00 72.12 90 ASP A N 1
ATOM 748 C CA . ASP A 1 90 ? -21.792 9.907 40.668 1.00 72.12 90 ASP A CA 1
ATOM 749 C C . ASP A 1 90 ? -21.111 10.551 41.891 1.00 72.12 90 ASP A C 1
ATOM 751 O O . ASP A 1 90 ? -20.898 9.891 42.914 1.00 72.12 90 ASP A O 1
ATOM 755 N N . SER A 1 91 ? -20.756 11.836 41.799 1.00 65.19 91 SER A N 1
ATOM 756 C CA . SER A 1 91 ? -20.245 12.607 42.936 1.00 65.19 91 SER A CA 1
ATOM 757 C C . SER A 1 91 ? -21.403 13.038 43.840 1.00 65.19 91 SER A C 1
ATOM 759 O O . SER A 1 91 ? -22.240 13.838 43.422 1.00 65.19 91 SER A O 1
ATOM 761 N N . CYS A 1 92 ? -21.442 12.547 45.081 1.00 58.12 92 CYS A N 1
ATOM 762 C CA . CYS A 1 92 ? -22.365 13.029 46.110 1.00 58.12 92 CYS A CA 1
ATOM 763 C C . CYS A 1 92 ? -21.635 13.943 47.107 1.00 58.12 92 CYS A C 1
ATOM 765 O O . CYS A 1 92 ? -20.671 13.522 47.748 1.00 58.12 92 CYS A O 1
ATOM 767 N N . GLU A 1 93 ? -22.128 15.171 47.285 1.00 66.81 93 GLU A N 1
ATOM 768 C CA . GLU A 1 93 ? -21.813 15.995 48.458 1.00 66.81 93 GLU A CA 1
ATOM 769 C C . GLU A 1 93 ? -22.960 15.942 49.489 1.00 66.81 93 GLU A C 1
ATOM 771 O O . GLU A 1 93 ? -24.121 15.895 49.075 1.00 66.81 93 GLU A O 1
ATOM 776 N N . PRO A 1 94 ? -22.684 15.999 50.812 1.00 60.19 94 PRO A N 1
ATOM 777 C CA . PRO A 1 94 ? -21.384 15.937 51.476 1.00 60.19 94 PRO A CA 1
ATOM 778 C C . PRO A 1 94 ? -21.118 14.540 52.074 1.00 60.19 94 PRO A C 1
ATOM 780 O O . PRO A 1 94 ? -21.893 14.061 52.897 1.00 60.19 94 PRO A O 1
ATOM 783 N N . ALA A 1 95 ? -19.990 13.941 51.670 1.00 51.41 95 ALA A N 1
ATOM 784 C CA . ALA A 1 95 ? -19.142 12.957 52.373 1.00 51.41 95 ALA A CA 1
ATOM 785 C C . ALA A 1 95 ? -18.728 11.798 51.454 1.00 51.41 95 ALA A C 1
ATOM 787 O O . ALA A 1 95 ? -19.374 10.758 51.450 1.00 51.41 95 ALA A O 1
ATOM 788 N N . HIS A 1 96 ? -17.623 11.983 50.717 1.00 53.75 96 HIS A N 1
ATOM 789 C CA . HIS A 1 96 ? -16.628 10.966 50.317 1.00 53.75 96 HIS A CA 1
ATOM 790 C C . HIS A 1 96 ? -17.112 9.541 49.973 1.00 53.75 96 HIS A C 1
ATOM 792 O O . HIS A 1 96 ? -16.387 8.570 50.186 1.00 53.75 96 HIS A O 1
ATOM 798 N N . THR A 1 97 ? -18.314 9.391 49.428 1.00 58.56 97 THR A N 1
ATOM 799 C CA . THR A 1 97 ? -18.906 8.103 49.082 1.00 58.56 97 THR A CA 1
ATOM 800 C C . THR A 1 97 ? -19.345 8.164 47.632 1.00 58.56 97 THR A C 1
ATOM 802 O O . THR A 1 97 ? -20.180 8.973 47.239 1.00 58.56 97 THR A O 1
ATOM 805 N N . TYR A 1 98 ? -18.715 7.325 46.814 1.00 61.88 98 TYR A N 1
ATOM 806 C CA . TYR A 1 98 ? -19.077 7.156 45.416 1.00 61.88 98 TYR A CA 1
ATOM 807 C C . TYR A 1 98 ? -20.175 6.100 45.335 1.00 61.88 98 TYR A C 1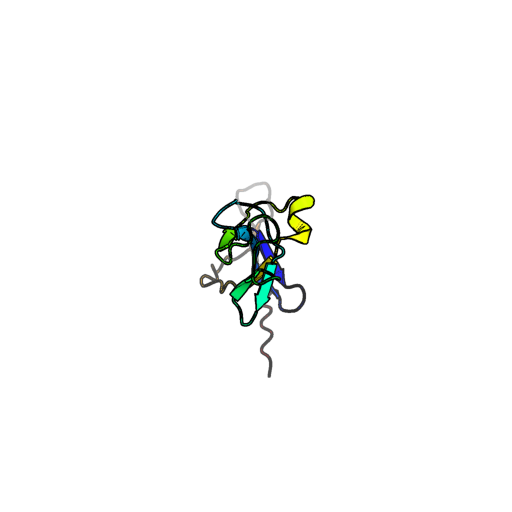
ATOM 809 O O . TYR A 1 98 ? -19.976 4.964 45.773 1.00 61.88 98 TYR A O 1
ATOM 817 N N . VAL A 1 99 ? -21.321 6.449 44.750 1.00 68.31 99 VAL A N 1
ATOM 818 C CA . VAL A 1 99 ? -22.301 5.437 44.347 1.00 68.31 99 VAL A CA 1
ATOM 819 C C . VAL A 1 99 ? -21.823 4.854 43.027 1.00 68.31 99 VAL A C 1
ATOM 821 O O . VAL A 1 99 ? -21.926 5.478 41.973 1.00 68.31 99 VAL A O 1
ATOM 824 N N . LEU A 1 100 ? -21.258 3.654 43.109 1.00 62.25 100 LEU A N 1
ATOM 825 C CA . LEU A 1 100 ? -20.780 2.901 41.961 1.00 62.25 100 LEU A CA 1
ATOM 826 C C . LEU A 1 100 ? -21.959 2.198 41.285 1.00 62.25 100 LEU A C 1
ATOM 828 O O . LEU A 1 100 ? -22.527 1.257 41.838 1.00 62.25 100 LEU A O 1
ATOM 832 N N . LYS A 1 101 ? -22.319 2.635 40.078 1.00 68.75 101 LYS A N 1
ATOM 833 C CA . LYS A 1 101 ? -23.295 1.931 39.237 1.00 68.75 101 LYS A CA 1
ATOM 834 C C . LYS A 1 101 ? -22.557 1.160 38.154 1.00 68.75 101 LYS A C 1
ATOM 836 O O . LYS A 1 101 ? -21.801 1.738 37.370 1.00 68.75 101 LYS A O 1
ATOM 841 N N . LEU A 1 102 ? -22.771 -0.155 38.123 1.00 61.28 102 LEU A N 1
ATOM 842 C CA . LEU A 1 102 ? -22.253 -1.007 37.059 1.00 61.28 102 LEU A CA 1
ATOM 843 C C . LEU A 1 102 ? -22.908 -0.598 35.742 1.00 61.28 102 LEU A C 1
ATOM 845 O O . LEU A 1 102 ? -24.134 -0.607 35.623 1.00 61.28 102 LEU A O 1
ATOM 849 N N . LEU A 1 103 ? -22.085 -0.251 34.757 1.00 58.50 103 LEU A N 1
ATOM 850 C CA . LEU A 1 103 ? -22.562 -0.133 33.390 1.00 58.50 103 LEU A CA 1
ATOM 851 C C . LEU A 1 103 ? -22.798 -1.552 32.850 1.00 58.50 103 LEU A C 1
ATOM 853 O O . LEU A 1 103 ? -21.952 -2.427 33.076 1.00 58.50 103 LEU A O 1
ATOM 857 N N . PRO A 1 104 ? -23.926 -1.813 32.165 1.00 52.91 104 PRO A N 1
ATOM 858 C CA . PRO A 1 104 ? -24.142 -3.100 31.532 1.00 52.91 104 PRO A CA 1
ATOM 859 C C . PRO A 1 104 ? -22.985 -3.378 30.575 1.00 52.91 104 PRO A C 1
ATOM 861 O O . PRO A 1 104 ? -22.682 -2.575 29.691 1.00 52.91 104 PRO A O 1
ATOM 864 N N . MET A 1 105 ? -22.321 -4.515 30.773 1.00 46.41 105 MET A N 1
ATOM 865 C CA . MET A 1 105 ? -21.314 -5.000 29.840 1.00 46.41 105 MET A CA 1
ATOM 866 C C . MET A 1 105 ? -22.023 -5.280 28.515 1.00 46.41 105 MET A C 1
ATOM 868 O O . MET A 1 105 ? -22.807 -6.224 28.425 1.00 46.41 105 MET A O 1
ATOM 872 N N . LEU A 1 106 ? -21.762 -4.469 27.488 1.00 48.56 106 LEU A N 1
ATOM 873 C CA . LEU A 1 106 ? -22.110 -4.820 26.113 1.00 48.56 106 LEU A CA 1
ATOM 874 C C . LEU A 1 106 ? -21.175 -5.951 25.677 1.00 48.56 106 LEU A C 1
ATOM 876 O O . LEU A 1 106 ? -20.156 -5.738 25.027 1.00 48.56 106 LEU A O 1
ATOM 880 N N . THR A 1 107 ? -21.486 -7.174 26.096 1.00 45.16 107 THR A N 1
ATOM 881 C CA . THR A 1 107 ? -20.906 -8.366 25.492 1.00 45.16 107 THR A CA 1
ATOM 882 C C . THR A 1 107 ? -21.639 -8.616 24.183 1.00 45.16 107 THR A C 1
ATOM 884 O O . THR A 1 107 ? -22.624 -9.355 24.151 1.00 45.16 107 THR A O 1
ATOM 887 N N . GLU A 1 108 ? -21.183 -8.009 23.089 1.00 44.25 108 GLU A N 1
ATOM 888 C CA . GLU A 1 108 ? -21.576 -8.485 21.763 1.00 44.25 108 GLU A CA 1
ATOM 889 C C . GLU A 1 108 ? -20.829 -9.791 21.467 1.00 44.25 108 GLU A C 1
ATOM 891 O O . GLU A 1 108 ? -19.841 -9.840 20.742 1.00 44.25 108 GLU A O 1
ATOM 896 N N . HIS A 1 109 ? -21.307 -10.880 22.068 1.00 43.62 109 HIS A N 1
ATOM 897 C CA . HIS A 1 109 ? -21.033 -12.222 21.580 1.00 43.62 109 HIS A CA 1
ATOM 898 C C . HIS A 1 109 ? -22.080 -12.545 20.515 1.00 43.62 109 HIS A C 1
ATOM 900 O O . HIS A 1 109 ? -23.161 -13.038 20.824 1.00 43.62 109 HIS A O 1
ATOM 906 N N . LYS A 1 110 ? -21.764 -12.286 19.245 1.00 36.91 110 LYS A N 1
ATOM 907 C CA . LYS A 1 110 ? -22.439 -12.989 18.150 1.00 36.91 110 LYS A CA 1
ATOM 908 C C . LYS A 1 110 ? -21.760 -14.344 17.982 1.00 36.91 110 LYS A C 1
ATOM 910 O O . LYS A 1 110 ? -20.787 -14.482 17.250 1.00 36.91 110 LYS A O 1
ATOM 915 N N . SER A 1 111 ? -22.259 -15.341 18.706 1.00 36.00 111 SER A N 1
ATOM 916 C CA . SER A 1 111 ? -22.062 -16.744 18.352 1.00 36.00 111 SER A CA 1
ATOM 917 C C . SER A 1 111 ? -22.855 -17.015 17.076 1.00 36.00 111 SER A C 1
ATOM 919 O O . SER A 1 111 ? -24.085 -16.997 17.102 1.00 36.00 111 SER A O 1
ATOM 921 N N . VAL A 1 112 ? -22.156 -17.212 15.961 1.00 38.94 112 VAL A N 1
ATOM 922 C CA . VAL A 1 112 ? -22.759 -17.712 14.723 1.00 38.94 112 VAL A CA 1
ATOM 923 C C . VAL A 1 112 ? -22.947 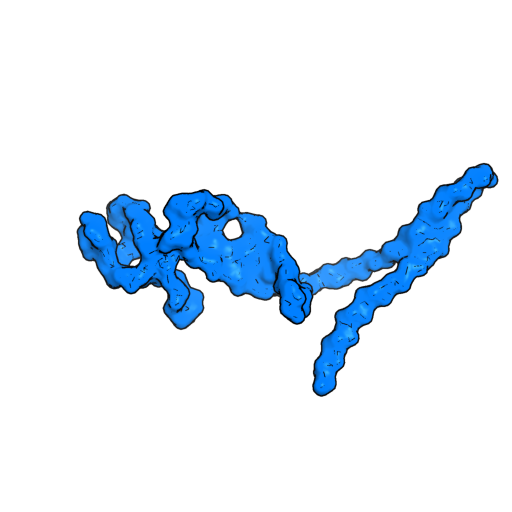-19.220 14.885 1.00 38.94 112 VAL A C 1
ATOM 925 O O . VAL A 1 112 ? -21.971 -19.962 14.987 1.00 38.94 112 VAL A O 1
ATOM 928 N N . SER A 1 113 ? -24.210 -19.626 14.992 1.00 36.00 113 SER A N 1
ATOM 929 C CA . SER A 1 113 ? -24.714 -20.987 14.774 1.00 36.00 113 SER A CA 1
ATOM 930 C C . SER A 1 113 ? -24.945 -21.245 13.293 1.00 36.00 113 SER A C 1
ATOM 932 O O . SER A 1 113 ? -25.461 -20.301 12.649 1.00 36.00 113 SER A O 1
#

pLDDT: mean 80.29, std 18.35, range [36.0, 97.5]